Protein AF-A0A820ESW9-F1 (afdb_monomer_lite)

Foldseek 3Di:
DPVVVVVVVVVVVVVVVVVVVVVVLVVCCVVPNPLVVVLVVLVVVLVVVLVCLVVVDDPDDPVSVVVNVVSVVVSVVVNVVSVVVVVVVVVVVD

Structure (mmCIF, N/CA/C/O backbone):
data_AF-A0A820ESW9-F1
#
_entry.id   AF-A0A820ESW9-F1
#
loop_
_atom_site.group_PDB
_atom_site.id
_atom_site.type_symbol
_atom_site.label_atom_id
_atom_site.label_alt_id
_atom_site.label_comp_id
_atom_site.label_asym_id
_atom_site.label_entity_id
_atom_site.label_seq_id
_atom_site.pdbx_PDB_ins_code
_atom_site.Cartn_x
_atom_site.Cartn_y
_atom_site.Cartn_z
_atom_site.occupancy
_atom_site.B_iso_or_equiv
_atom_site.auth_seq_id
_atom_site.auth_comp_id
_atom_site.auth_asym_id
_atom_site.auth_atom_id
_atom_site.pdbx_PDB_model_num
ATOM 1 N N . MET A 1 1 ? 37.437 -0.804 10.411 1.00 47.03 1 MET A N 1
ATOM 2 C CA . MET A 1 1 ? 36.319 -0.838 11.383 1.00 47.03 1 MET A CA 1
ATOM 3 C C . MET A 1 1 ? 35.262 0.255 11.108 1.00 47.03 1 MET A C 1
ATOM 5 O O . MET A 1 1 ? 34.799 0.882 12.043 1.00 47.03 1 MET A O 1
ATOM 9 N N . GLN A 1 2 ? 34.837 0.494 9.852 1.00 53.16 2 GLN A N 1
ATOM 10 C CA . GLN A 1 2 ? 33.831 1.535 9.519 1.00 53.16 2 GLN A CA 1
ATOM 11 C C . GLN A 1 2 ? 32.515 0.995 8.919 1.00 53.16 2 GLN A C 1
ATOM 13 O O . GLN A 1 2 ? 31.582 1.755 8.701 1.00 53.16 2 GLN A O 1
ATOM 18 N N . ARG A 1 3 ? 32.390 -0.323 8.697 1.00 53.97 3 ARG A N 1
ATOM 19 C CA . ARG A 1 3 ? 31.202 -0.929 8.061 1.00 53.97 3 ARG A CA 1
ATOM 20 C C . ARG A 1 3 ? 30.062 -1.272 9.037 1.00 53.97 3 ARG A C 1
ATOM 22 O O . ARG A 1 3 ? 28.925 -1.422 8.609 1.00 53.97 3 ARG A O 1
ATOM 29 N N . HIS A 1 4 ? 30.341 -1.353 10.342 1.00 58.12 4 HIS A N 1
ATOM 30 C CA . HIS A 1 4 ? 29.328 -1.693 11.355 1.00 58.12 4 HIS A CA 1
ATOM 31 C C . HIS A 1 4 ? 28.386 -0.530 11.696 1.00 58.12 4 HIS A C 1
ATOM 33 O O . HIS A 1 4 ? 27.211 -0.756 11.972 1.00 58.12 4 HIS A O 1
ATOM 39 N N . GLN A 1 5 ? 28.875 0.712 11.646 1.00 62.81 5 GLN A N 1
ATOM 40 C CA . GLN A 1 5 ? 28.114 1.880 12.095 1.00 62.81 5 GLN A CA 1
ATOM 41 C C . GLN A 1 5 ? 27.023 2.276 11.089 1.00 62.81 5 GLN A C 1
ATOM 43 O O . GLN A 1 5 ? 25.908 2.589 11.492 1.00 62.81 5 GLN A O 1
ATOM 48 N N . SER A 1 6 ? 27.289 2.155 9.784 1.00 69.31 6 SER A N 1
ATOM 49 C CA . SER A 1 6 ? 26.278 2.387 8.744 1.00 69.31 6 SER A CA 1
ATOM 50 C C . SER A 1 6 ? 25.128 1.381 8.824 1.00 69.31 6 SER A C 1
ATOM 52 O O . SER A 1 6 ? 23.973 1.773 8.703 1.00 69.31 6 SER A O 1
ATOM 54 N N . PHE A 1 7 ? 25.414 0.100 9.095 1.00 78.12 7 PHE A N 1
ATOM 55 C CA . PHE A 1 7 ? 24.369 -0.916 9.267 1.00 78.12 7 PHE A CA 1
ATOM 56 C C . PHE A 1 7 ? 23.469 -0.609 10.466 1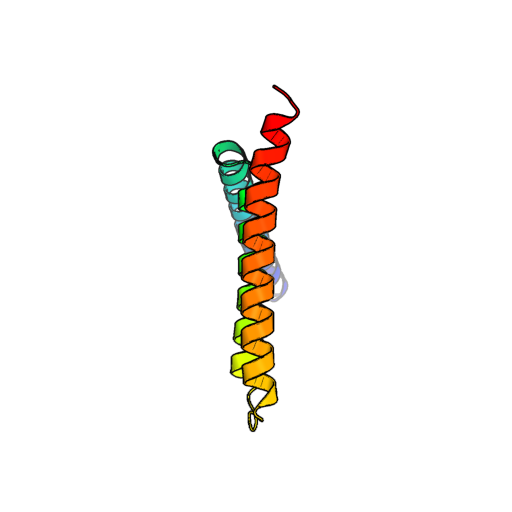.00 78.12 7 PHE A C 1
ATOM 58 O O . PHE A 1 7 ? 22.252 -0.679 10.342 1.00 78.12 7 PHE A O 1
ATOM 65 N N . LEU A 1 8 ? 24.057 -0.212 11.600 1.00 79.38 8 LEU A N 1
ATOM 66 C CA . LEU A 1 8 ? 23.292 0.184 12.782 1.00 79.38 8 LEU A CA 1
ATOM 67 C C . LEU A 1 8 ? 22.411 1.401 12.491 1.00 79.38 8 LEU A C 1
ATOM 69 O O . LEU A 1 8 ? 21.237 1.383 12.834 1.00 79.38 8 LEU A O 1
ATOM 73 N N . ILE A 1 9 ? 22.932 2.418 11.800 1.00 84.00 9 ILE A N 1
ATOM 74 C CA . ILE A 1 9 ? 22.144 3.599 11.422 1.00 84.00 9 ILE A CA 1
ATOM 75 C C . ILE A 1 9 ? 20.972 3.206 10.511 1.00 84.00 9 ILE A C 1
ATOM 77 O O . ILE A 1 9 ? 19.846 3.622 10.770 1.00 84.00 9 ILE A O 1
ATOM 81 N N . HIS A 1 10 ? 21.192 2.364 9.495 1.00 86.44 10 HIS A N 1
ATOM 82 C CA . HIS A 1 10 ? 20.107 1.867 8.640 1.00 86.44 10 HIS A CA 1
ATOM 83 C C . HIS A 1 10 ? 19.090 1.016 9.419 1.00 86.44 10 HIS A C 1
ATOM 85 O O . HIS A 1 10 ? 17.888 1.177 9.218 1.00 86.44 10 HIS A O 1
ATOM 91 N N . ALA A 1 11 ? 19.551 0.163 10.337 1.00 87.56 11 ALA A N 1
ATOM 92 C CA . ALA A 1 11 ? 18.705 -0.681 11.179 1.00 87.56 11 ALA A CA 1
ATOM 93 C C . ALA A 1 11 ? 17.845 0.145 12.155 1.00 87.56 11 ALA A C 1
ATOM 95 O O . ALA A 1 11 ? 16.643 -0.085 12.284 1.00 87.56 11 ALA A O 1
ATOM 96 N N . PHE A 1 12 ? 18.430 1.150 12.808 1.00 90.00 12 PHE A N 1
ATOM 97 C CA . PHE A 1 12 ? 17.693 2.055 13.689 1.00 90.00 12 PHE A CA 1
ATOM 98 C C . PHE A 1 12 ? 16.723 2.936 12.902 1.00 90.00 12 PHE A C 1
ATOM 100 O O . PHE A 1 12 ? 15.566 3.058 13.299 1.00 90.00 12 PHE A O 1
ATOM 107 N N . ALA A 1 13 ? 17.143 3.482 11.758 1.00 88.00 13 ALA A N 1
ATOM 108 C CA . ALA A 1 13 ? 16.278 4.292 10.906 1.00 88.00 13 ALA A CA 1
ATOM 109 C C . ALA A 1 13 ? 15.073 3.493 10.386 1.00 88.00 13 ALA A C 1
ATOM 111 O O . ALA A 1 13 ? 13.944 3.978 10.461 1.00 88.00 13 ALA A O 1
ATOM 112 N N . THR A 1 14 ? 15.275 2.250 9.927 1.00 88.62 14 THR A N 1
ATOM 113 C CA . THR A 1 14 ? 14.158 1.404 9.478 1.00 88.62 14 THR A CA 1
ATOM 114 C C . THR A 1 14 ? 13.255 0.978 10.633 1.00 88.62 14 THR A C 1
ATOM 116 O O . THR A 1 14 ? 12.049 0.865 10.437 1.00 88.62 14 THR A O 1
ATOM 119 N N . SER A 1 15 ? 13.802 0.772 11.835 1.00 90.38 15 SER A N 1
ATOM 120 C CA . SER A 1 15 ? 13.017 0.395 13.013 1.00 90.38 15 SER A CA 1
ATOM 121 C C . SER A 1 15 ? 12.149 1.555 13.514 1.00 90.38 15 SER A C 1
ATOM 123 O O . SER A 1 15 ? 10.949 1.383 13.717 1.00 90.38 15 SER A O 1
ATOM 125 N N . ILE A 1 16 ? 12.711 2.767 13.608 1.00 92.38 16 ILE A N 1
ATOM 126 C CA . ILE A 1 16 ? 11.968 3.988 13.962 1.00 92.38 16 ILE A CA 1
ATOM 127 C C . ILE A 1 16 ? 10.883 4.266 12.917 1.00 92.38 16 ILE A C 1
ATOM 129 O O . ILE A 1 16 ? 9.727 4.482 13.273 1.00 92.38 16 ILE A O 1
ATOM 133 N N . CYS A 1 17 ? 11.228 4.199 11.629 1.00 91.31 17 CYS A N 1
ATOM 134 C CA . CYS A 1 17 ? 10.271 4.372 10.537 1.00 91.31 17 CYS A CA 1
ATOM 135 C C . CYS A 1 17 ? 9.133 3.339 10.603 1.00 91.31 17 CYS A C 1
ATOM 137 O O . CYS A 1 17 ? 7.962 3.702 10.488 1.00 91.31 17 CYS A O 1
ATOM 139 N N . SER A 1 18 ? 9.460 2.069 10.868 1.00 88.62 18 SER A N 1
ATOM 1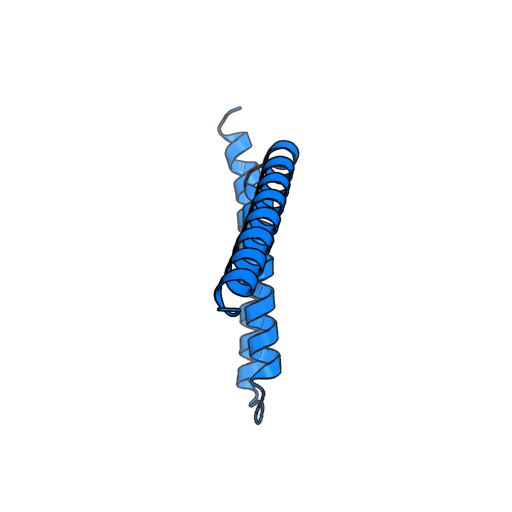40 C CA . SER A 1 18 ? 8.469 1.004 11.049 1.00 88.62 18 SER A CA 1
ATOM 141 C C . SER A 1 18 ? 7.574 1.243 12.267 1.00 88.62 18 SER A C 1
ATOM 143 O O . SER A 1 18 ? 6.367 1.046 12.166 1.00 88.62 18 SER A O 1
ATOM 145 N N . SER A 1 19 ? 8.129 1.679 13.401 1.00 89.44 19 SER A N 1
ATOM 146 C CA . SER A 1 19 ? 7.366 1.967 14.623 1.00 89.44 19 SER A CA 1
ATOM 147 C C . SER A 1 19 ? 6.379 3.122 14.414 1.00 89.44 19 SER A C 1
ATOM 149 O O . SER A 1 19 ? 5.200 2.998 14.730 1.00 89.44 19 SER A O 1
ATOM 151 N N . ILE A 1 20 ? 6.813 4.206 13.762 1.00 90.19 20 ILE A N 1
ATOM 152 C CA 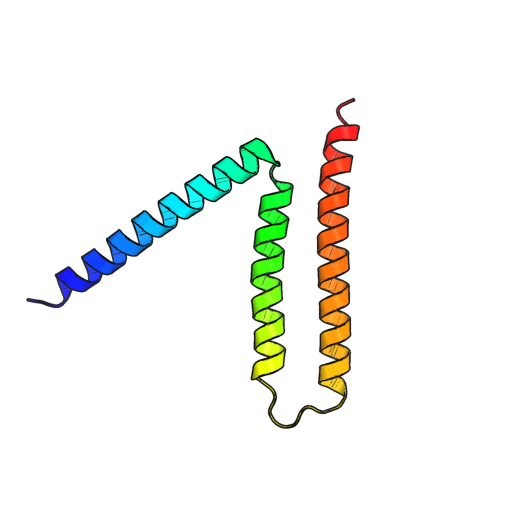. ILE A 1 20 ? 5.936 5.332 13.400 1.00 90.19 20 ILE A CA 1
ATOM 153 C C . ILE A 1 20 ? 4.826 4.877 12.442 1.00 90.19 20 ILE A C 1
ATOM 155 O O . ILE A 1 20 ? 3.663 5.224 12.634 1.00 90.19 20 ILE A O 1
ATOM 159 N N . GLY A 1 21 ? 5.164 4.066 11.434 1.00 82.44 21 GLY A N 1
ATOM 160 C CA . GLY A 1 21 ? 4.179 3.500 10.512 1.00 82.44 21 GLY A CA 1
ATOM 161 C C . GLY A 1 21 ? 3.144 2.623 11.221 1.00 82.44 21 GLY A C 1
ATOM 162 O O . GLY A 1 21 ? 1.956 2.709 10.921 1.00 82.44 21 GLY A O 1
ATOM 163 N N . GLN A 1 22 ? 3.575 1.824 12.200 1.00 82.69 22 GLN A N 1
ATOM 164 C CA . GLN A 1 22 ? 2.686 1.007 13.028 1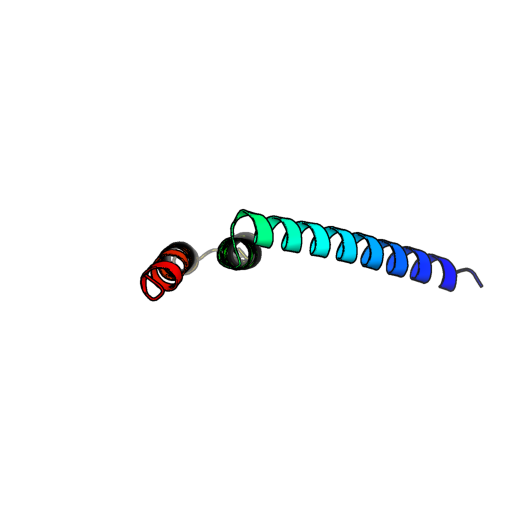.00 82.69 22 GLN A CA 1
ATOM 165 C C . GLN A 1 22 ? 1.768 1.859 13.911 1.00 82.69 22 GLN A C 1
ATOM 167 O O . GLN A 1 22 ? 0.575 1.571 13.970 1.00 82.69 22 GLN A O 1
ATOM 172 N N . LEU A 1 23 ? 2.280 2.929 14.530 1.00 84.00 23 LEU A N 1
ATOM 173 C CA . LEU A 1 23 ? 1.459 3.875 15.295 1.00 84.00 23 LEU A CA 1
ATOM 174 C C . LEU A 1 23 ? 0.400 4.542 14.410 1.00 84.00 23 LEU A C 1
ATOM 176 O O . LEU A 1 23 ? -0.763 4.609 14.790 1.00 84.00 23 LEU A O 1
ATOM 180 N N . PHE A 1 24 ? 0.766 4.954 13.195 1.00 77.50 24 PHE A N 1
ATOM 181 C CA . PHE A 1 24 ? -0.168 5.555 12.242 1.00 77.50 24 PHE A CA 1
ATOM 182 C C . PHE A 1 24 ? -1.264 4.576 11.790 1.00 77.50 24 PHE A C 1
ATOM 184 O O . PHE A 1 24 ? -2.435 4.945 11.673 1.00 77.50 24 PHE A O 1
ATOM 191 N N . ILE A 1 25 ? -0.898 3.309 11.572 1.00 78.69 25 ILE A N 1
ATOM 192 C CA . ILE A 1 25 ? -1.851 2.233 11.284 1.00 78.69 25 ILE A CA 1
ATOM 193 C C . ILE A 1 25 ? -2.812 2.049 12.461 1.00 78.69 25 ILE A C 1
ATOM 195 O O . ILE A 1 25 ? -4.018 1.971 12.240 1.00 78.69 25 ILE A O 1
ATOM 199 N N . PHE A 1 26 ? -2.297 2.009 13.690 1.00 74.50 26 PHE A N 1
ATOM 200 C CA . PHE A 1 26 ? -3.111 1.826 14.888 1.00 74.50 26 PHE A CA 1
ATOM 201 C C . PHE A 1 26 ? -4.091 2.988 15.091 1.00 74.50 26 PHE A C 1
ATOM 203 O O . PHE A 1 26 ? -5.287 2.742 15.205 1.00 74.50 26 PHE A O 1
ATOM 210 N N . SER A 1 27 ? -3.627 4.238 14.985 1.00 74.19 27 SER A N 1
ATOM 211 C CA . SER A 1 27 ? -4.502 5.418 15.051 1.00 74.19 27 SER A CA 1
ATOM 212 C C . SER A 1 27 ? -5.570 5.423 13.953 1.00 74.19 27 SER A C 1
ATOM 214 O O . SER A 1 27 ? -6.712 5.798 14.196 1.00 74.19 27 SER A O 1
ATOM 216 N N . THR A 1 28 ? -5.245 4.952 12.745 1.00 71.56 28 THR A N 1
ATOM 217 C CA . THR A 1 28 ? -6.233 4.828 11.657 1.00 71.56 28 THR A CA 1
ATOM 218 C C . THR A 1 28 ? -7.276 3.740 11.949 1.00 71.56 28 THR A C 1
ATOM 220 O O . THR A 1 28 ? -8.442 3.889 11.585 1.00 71.56 28 THR A O 1
ATOM 223 N N . ILE A 1 29 ? -6.875 2.639 12.596 1.00 71.88 29 ILE A N 1
ATOM 224 C CA . ILE A 1 29 ? -7.779 1.555 13.007 1.00 71.88 29 ILE A CA 1
ATOM 225 C C . ILE A 1 29 ? -8.694 2.006 14.148 1.00 71.88 29 ILE A C 1
ATOM 227 O O . ILE A 1 29 ? -9.859 1.622 14.148 1.00 71.88 29 ILE A O 1
ATOM 231 N N . GLU A 1 30 ? -8.208 2.801 15.100 1.00 69.06 30 GLU A N 1
ATOM 232 C CA . GLU A 1 30 ? -9.042 3.314 16.195 1.00 69.06 30 GLU A CA 1
ATOM 233 C C . GLU A 1 30 ? -10.150 4.247 15.685 1.00 69.06 30 GLU A C 1
ATOM 235 O O . GLU A 1 30 ? -11.288 4.138 16.132 1.00 69.06 30 GLU A O 1
ATOM 240 N N . GLU A 1 31 ? -9.851 5.102 14.702 1.00 69.31 31 GLU A N 1
ATOM 241 C CA . GLU A 1 31 ? -10.817 6.071 14.165 1.00 69.31 31 GLU A CA 1
ATOM 242 C C . GLU A 1 31 ? -11.785 5.452 13.130 1.00 69.31 31 GLU A C 1
ATOM 244 O O . GLU A 1 31 ? -12.982 5.739 13.135 1.00 69.31 31 GLU A O 1
ATOM 249 N N . PHE A 1 32 ? -11.292 4.583 12.233 1.00 66.06 32 PHE A N 1
ATOM 250 C CA . PHE A 1 32 ? -12.064 4.057 11.090 1.00 66.06 32 PHE A CA 1
ATOM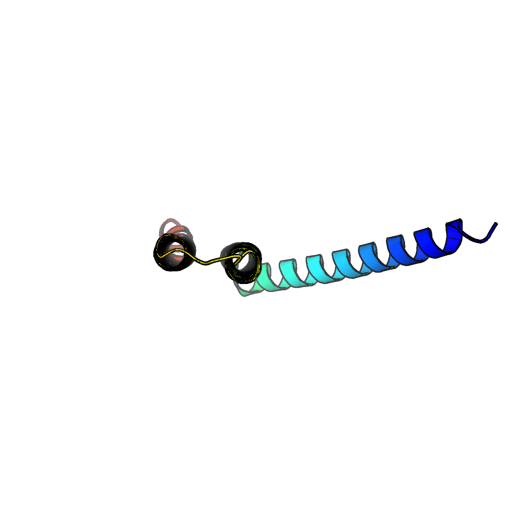 251 C C . PHE A 1 32 ? -12.298 2.538 11.108 1.00 66.06 32 PHE A C 1
ATOM 253 O O . PHE A 1 32 ? -12.979 1.991 10.233 1.00 66.06 32 PHE A O 1
ATOM 260 N N . GLY A 1 33 ? -11.734 1.832 12.083 1.00 72.88 33 GLY A N 1
ATOM 261 C CA . GLY A 1 33 ? -11.823 0.384 12.208 1.00 72.88 33 GLY A CA 1
ATOM 262 C C . GLY A 1 33 ? -10.834 -0.405 11.328 1.00 72.88 33 GLY A C 1
ATOM 263 O O . GLY A 1 33 ? -10.150 0.127 10.447 1.00 72.88 33 GLY A O 1
ATOM 264 N N . PRO A 1 34 ? -10.780 -1.739 11.510 1.00 71.75 34 PRO A N 1
ATOM 265 C CA . PRO A 1 34 ? -9.824 -2.637 10.843 1.00 71.75 34 PRO A CA 1
ATOM 266 C C . PRO A 1 34 ? -10.017 -2.765 9.319 1.00 71.75 34 PRO A C 1
ATOM 268 O O . PRO A 1 34 ? -9.147 -3.286 8.608 1.00 71.75 34 PRO A O 1
ATOM 271 N N . VAL A 1 35 ? -11.148 -2.295 8.784 1.00 70.69 35 VAL A N 1
ATOM 272 C CA . VAL A 1 35 ? -11.445 -2.386 7.350 1.00 70.69 35 VAL A CA 1
ATOM 273 C C . VAL A 1 35 ? -10.639 -1.387 6.532 1.00 70.69 35 VAL A C 1
ATOM 275 O O . VAL A 1 35 ? -10.131 -1.759 5.474 1.00 70.69 35 VAL A O 1
ATOM 278 N N . VAL A 1 36 ? -10.436 -0.162 7.022 1.00 73.62 36 VAL A N 1
ATOM 279 C CA . VAL A 1 36 ? -9.639 0.839 6.298 1.00 73.62 36 VAL A CA 1
ATOM 280 C C . VAL A 1 36 ? -8.179 0.402 6.182 1.00 73.62 36 VAL A C 1
ATOM 282 O O . VAL A 1 36 ? -7.601 0.496 5.101 1.00 73.62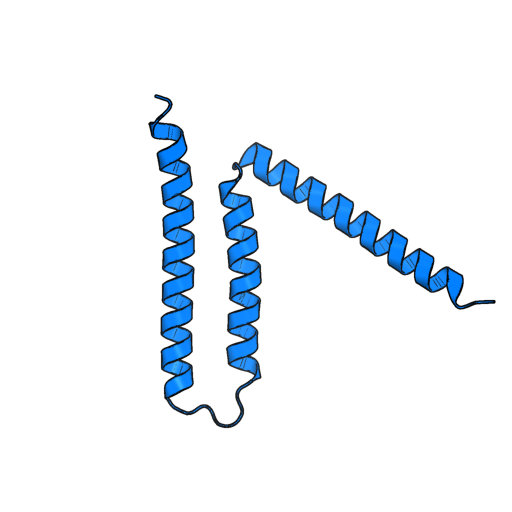 36 VAL A O 1
ATOM 285 N N . PHE A 1 37 ? -7.614 -0.209 7.228 1.00 77.75 37 PHE A N 1
ATOM 286 C CA . PHE A 1 37 ? -6.282 -0.820 7.163 1.00 77.75 37 PHE A CA 1
ATOM 287 C C . PHE A 1 37 ? -6.179 -1.890 6.062 1.00 77.75 37 PHE A C 1
ATOM 289 O O . PHE A 1 37 ? -5.257 -1.872 5.242 1.00 77.75 37 PHE A O 1
ATOM 296 N N . THR A 1 38 ? -7.160 -2.796 6.005 1.00 76.88 38 THR A N 1
ATOM 297 C CA . THR A 1 38 ? -7.209 -3.858 4.988 1.00 76.88 38 THR A CA 1
ATOM 298 C C . THR A 1 38 ? -7.320 -3.277 3.575 1.00 76.88 38 THR A C 1
ATOM 300 O O . THR A 1 38 ? -6.665 -3.764 2.650 1.00 76.88 38 THR A O 1
ATOM 303 N N . ILE A 1 39 ? -8.104 -2.211 3.398 1.00 79.25 39 ILE A N 1
ATOM 304 C CA . ILE A 1 39 ? -8.237 -1.502 2.121 1.00 79.25 39 ILE A CA 1
ATOM 305 C C . ILE A 1 39 ? -6.902 -0.859 1.720 1.00 79.25 39 ILE A C 1
ATOM 307 O O . ILE A 1 39 ? -6.450 -1.084 0.600 1.00 79.25 39 ILE A O 1
ATOM 311 N N . ILE A 1 40 ? -6.218 -0.147 2.623 1.00 81.06 40 ILE A N 1
ATOM 312 C CA . ILE A 1 40 ? -4.913 0.485 2.349 1.00 81.06 40 ILE A CA 1
ATOM 313 C C . ILE A 1 40 ? -3.869 -0.564 1.936 1.00 81.06 40 ILE A C 1
ATOM 315 O O . ILE A 1 40 ? -3.173 -0.397 0.932 1.00 81.06 40 ILE A O 1
ATOM 319 N N . MET A 1 41 ? -3.789 -1.681 2.664 1.00 84.12 41 MET A N 1
ATOM 320 C CA . MET A 1 41 ? -2.902 -2.805 2.338 1.00 84.12 41 MET A CA 1
ATOM 321 C C . MET A 1 41 ? -3.209 -3.404 0.963 1.00 84.12 41 MET A C 1
ATOM 323 O O . MET A 1 41 ? -2.286 -3.750 0.219 1.00 84.12 41 MET A O 1
ATOM 327 N N . THR A 1 42 ? -4.491 -3.519 0.618 1.00 82.88 42 THR A N 1
ATOM 328 C CA . THR A 1 42 ? -4.936 -4.053 -0.674 1.00 82.88 42 THR A CA 1
ATOM 329 C C . THR A 1 42 ? -4.590 -3.089 -1.808 1.00 82.88 42 THR A C 1
ATOM 331 O O . THR A 1 42 ? -3.996 -3.516 -2.792 1.00 82.88 42 THR A O 1
ATOM 334 N N . ILE A 1 43 ? -4.869 -1.789 -1.653 1.00 84.31 43 ILE A N 1
ATOM 335 C CA . ILE A 1 43 ? -4.555 -0.755 -2.653 1.00 84.31 43 ILE A CA 1
ATOM 336 C C . ILE A 1 43 ? -3.048 -0.683 -2.905 1.00 84.31 43 ILE A C 1
ATOM 338 O O . ILE A 1 43 ? -2.622 -0.646 -4.055 1.00 84.31 43 ILE A O 1
ATOM 342 N N . ARG A 1 44 ? -2.229 -0.715 -1.848 1.00 82.00 44 ARG A N 1
ATOM 343 C CA . ARG A 1 44 ? -0.765 -0.682 -1.966 1.00 82.00 44 ARG A CA 1
ATOM 344 C C . ARG A 1 44 ? -0.236 -1.839 -2.816 1.00 82.00 44 ARG A C 1
ATOM 346 O O . ARG A 1 44 ? 0.567 -1.624 -3.717 1.00 82.00 44 ARG A O 1
ATOM 353 N N . GLN A 1 45 ? -0.694 -3.060 -2.540 1.00 79.19 45 GLN A N 1
ATOM 354 C CA . GLN A 1 45 ? -0.278 -4.252 -3.286 1.00 79.19 45 GLN A CA 1
ATOM 355 C C . GLN A 1 45 ? -0.825 -4.238 -4.721 1.00 79.19 45 GLN A C 1
ATOM 357 O O . GLN A 1 45 ? -0.094 -4.531 -5.664 1.00 79.19 45 GLN A O 1
ATOM 362 N N . ALA A 1 46 ? -2.077 -3.814 -4.897 1.00 82.12 46 ALA A N 1
ATOM 363 C CA . ALA A 1 46 ? -2.709 -3.639 -6.197 1.00 82.12 46 ALA A CA 1
ATOM 364 C C . ALA A 1 46 ? -1.960 -2.633 -7.084 1.00 82.12 46 ALA A C 1
ATOM 366 O O . ALA A 1 46 ? -1.723 -2.905 -8.258 1.00 82.12 46 ALA A O 1
ATOM 367 N N . PHE A 1 47 ? -1.528 -1.501 -6.525 1.00 84.12 47 PHE A N 1
ATOM 368 C CA . PHE A 1 47 ? -0.769 -0.489 -7.254 1.00 84.12 47 PHE A CA 1
ATOM 369 C C . PHE A 1 47 ? 0.584 -1.022 -7.732 1.00 84.12 47 PHE A C 1
ATOM 371 O O . PHE A 1 47 ? 0.950 -0.799 -8.882 1.00 84.12 47 PHE A O 1
ATOM 378 N N . SER A 1 48 ? 1.300 -1.787 -6.900 1.00 84.94 48 SER A N 1
ATOM 379 C CA . SER A 1 48 ? 2.540 -2.454 -7.322 1.00 84.94 48 SER A CA 1
ATOM 380 C C . SER A 1 48 ? 2.313 -3.442 -8.469 1.00 84.94 48 SER A C 1
ATOM 382 O O . SER A 1 48 ? 3.121 -3.487 -9.395 1.00 84.94 48 SER A O 1
ATOM 384 N N . ILE A 1 49 ? 1.209 -4.197 -8.445 1.00 82.31 49 ILE A N 1
ATOM 385 C CA . ILE A 1 49 ? 0.843 -5.124 -9.528 1.00 82.31 49 ILE A CA 1
ATOM 386 C C . ILE A 1 49 ? 0.525 -4.353 -10.818 1.00 82.31 49 ILE A C 1
ATOM 388 O O . ILE A 1 49 ? 1.015 -4.719 -11.886 1.00 82.31 49 ILE A O 1
ATOM 392 N N . LEU A 1 50 ? -0.244 -3.262 -10.723 1.00 77.88 50 LEU A N 1
ATOM 393 C CA . LEU A 1 50 ? -0.564 -2.396 -11.862 1.00 77.88 50 LEU A CA 1
ATOM 394 C C . LEU A 1 50 ? 0.700 -1.780 -12.474 1.00 77.88 50 LEU A C 1
ATOM 396 O O . LEU A 1 50 ? 0.894 -1.865 -13.684 1.00 77.88 50 LEU A O 1
ATOM 400 N N . LEU A 1 51 ? 1.592 -1.219 -11.650 1.00 78.62 51 LEU A N 1
ATOM 401 C CA . LEU A 1 51 ? 2.865 -0.658 -12.114 1.00 78.62 51 LEU A CA 1
ATOM 402 C C . LEU A 1 51 ? 3.749 -1.718 -12.770 1.00 78.62 51 LEU A C 1
ATOM 404 O O . LEU A 1 51 ? 4.341 -1.452 -13.812 1.00 78.62 51 LEU A O 1
ATOM 408 N N . SER A 1 52 ? 3.820 -2.916 -12.185 1.00 80.19 52 SER A N 1
ATOM 409 C CA . SER A 1 52 ? 4.574 -4.032 -12.754 1.00 80.19 52 SER A CA 1
ATOM 410 C C . SER A 1 52 ? 4.034 -4.427 -14.129 1.00 80.19 52 SER A C 1
ATOM 412 O O . SER A 1 52 ? 4.829 -4.617 -15.047 1.00 80.19 52 SER A O 1
ATOM 414 N N . CYS A 1 53 ? 2.709 -4.466 -14.305 1.00 71.56 53 CYS A N 1
ATOM 415 C CA . CYS A 1 53 ? 2.094 -4.727 -15.609 1.00 71.56 53 CYS A CA 1
ATOM 416 C C . CYS A 1 53 ? 2.422 -3.643 -16.646 1.00 71.56 53 CYS A C 1
ATOM 418 O O . CYS A 1 53 ? 2.641 -3.970 -17.809 1.00 71.56 53 CYS A O 1
ATOM 420 N N . ILE A 1 54 ? 2.471 -2.368 -16.242 1.00 71.19 54 ILE A N 1
ATOM 421 C CA . ILE A 1 54 ? 2.805 -1.249 -17.138 1.00 71.19 54 ILE A CA 1
ATOM 422 C C . ILE A 1 54 ? 4.292 -1.288 -17.538 1.00 71.19 54 ILE A C 1
ATOM 424 O O . ILE A 1 54 ? 4.616 -1.092 -18.707 1.00 71.19 54 ILE A O 1
ATOM 428 N N . PHE A 1 55 ? 5.197 -1.563 -16.591 1.00 70.69 55 PHE A N 1
ATOM 429 C CA . PHE A 1 55 ? 6.649 -1.527 -16.816 1.00 70.69 55 PHE A CA 1
ATOM 430 C C . PHE A 1 55 ? 7.210 -2.749 -17.556 1.00 70.69 55 PHE A C 1
ATOM 432 O O . PHE A 1 55 ? 8.161 -2.596 -18.316 1.00 70.69 55 PHE A O 1
ATOM 439 N N . TYR A 1 56 ? 6.646 -3.951 -17.381 1.00 68.94 56 TYR A N 1
ATOM 440 C CA . TYR A 1 56 ? 7.136 -5.174 -18.051 1.00 68.94 56 TYR A CA 1
ATOM 441 C C . TYR A 1 56 ? 6.752 -5.255 -19.545 1.00 68.94 56 TYR A C 1
ATOM 443 O O . TYR A 1 56 ? 6.912 -6.282 -20.204 1.00 68.94 56 TYR A O 1
ATOM 451 N N . GLY A 1 57 ? 6.243 -4.148 -20.081 1.00 61.53 57 GLY A N 1
ATOM 452 C CA . GLY A 1 57 ? 5.791 -3.950 -21.442 1.00 61.53 57 GLY A CA 1
ATOM 453 C C . GLY A 1 57 ? 6.874 -4.003 -22.518 1.00 61.53 57 GLY A C 1
ATOM 454 O O . GLY A 1 57 ? 7.143 -2.994 -23.162 1.00 61.53 57 GLY A O 1
ATOM 455 N N . HIS A 1 58 ? 7.432 -5.182 -22.793 1.00 52.38 58 HIS A N 1
ATOM 456 C CA . HIS A 1 58 ? 8.129 -5.439 -24.054 1.00 52.38 58 HIS A CA 1
ATOM 457 C C . HIS A 1 58 ? 7.131 -6.051 -25.058 1.00 52.38 58 HIS A C 1
ATOM 459 O O . HIS A 1 58 ? 6.640 -7.153 -24.841 1.00 52.38 58 HIS A O 1
ATOM 465 N N . TYR A 1 59 ? 6.796 -5.311 -26.128 1.00 51.22 59 TYR A N 1
ATOM 466 C CA . TYR A 1 59 ? 5.785 -5.645 -27.157 1.00 51.22 59 TYR A CA 1
ATOM 467 C C . TYR A 1 59 ? 4.426 -6.091 -26.578 1.00 51.22 59 TYR A C 1
ATOM 469 O O . TYR A 1 59 ? 4.071 -7.268 -26.629 1.00 51.22 59 TYR A O 1
ATOM 477 N N . LEU A 1 60 ? 3.644 -5.158 -26.016 1.00 53.00 60 LEU A N 1
ATOM 478 C CA . LEU A 1 60 ? 2.310 -5.475 -25.491 1.00 53.00 60 LEU A CA 1
ATOM 479 C C . LEU A 1 60 ? 1.387 -5.984 -26.607 1.00 53.00 60 LEU A C 1
ATOM 481 O O . LEU A 1 60 ? 0.801 -5.215 -27.366 1.00 53.00 60 LEU A O 1
ATOM 485 N N . SER A 1 61 ? 1.233 -7.301 -26.655 1.00 65.88 61 SER A N 1
ATOM 486 C CA . SER A 1 61 ? 0.146 -7.974 -27.351 1.00 65.88 61 SER A CA 1
ATOM 487 C C . SER A 1 61 ? -1.192 -7.641 -26.674 1.00 65.88 61 SER A C 1
ATOM 489 O O . SER A 1 61 ? -1.244 -7.374 -25.471 1.00 65.88 61 SER A O 1
ATOM 491 N N . TRP A 1 62 ? -2.286 -7.675 -27.438 1.00 67.44 62 TRP A N 1
ATOM 492 C CA . TRP A 1 62 ? -3.666 -7.355 -27.023 1.00 67.44 62 TRP A CA 1
ATOM 493 C C . TRP A 1 62 ? -4.089 -7.976 -25.673 1.00 67.44 62 TRP A C 1
ATOM 495 O O . TRP A 1 62 ? -4.868 -7.397 -24.916 1.00 67.44 62 TRP A O 1
ATOM 505 N N . TYR A 1 63 ? -3.509 -9.128 -25.329 1.00 71.06 63 TYR A N 1
ATOM 506 C CA . TYR A 1 63 ? -3.716 -9.842 -24.070 1.00 71.06 63 TYR A CA 1
ATOM 507 C C . TYR A 1 63 ? -3.397 -9.021 -22.806 1.00 71.06 63 TYR A C 1
ATOM 509 O O . TYR A 1 63 ? -4.077 -9.189 -21.793 1.00 71.06 63 TYR A O 1
ATOM 517 N N . SER A 1 64 ? -2.434 -8.094 -22.846 1.00 69.69 64 SER A N 1
ATOM 518 C CA . SER A 1 64 ? -2.058 -7.291 -21.670 1.00 69.69 64 SER A CA 1
ATOM 519 C C . SER A 1 64 ? -3.113 -6.245 -21.302 1.00 69.69 64 SER A C 1
ATOM 521 O O . SER A 1 64 ? -3.365 -6.003 -20.124 1.00 69.69 64 SER A O 1
ATOM 523 N N . ILE A 1 65 ? -3.783 -5.663 -22.300 1.00 75.31 65 ILE A N 1
ATOM 524 C CA . ILE A 1 65 ? -4.887 -4.713 -22.093 1.00 75.31 65 ILE A CA 1
ATOM 525 C C . ILE A 1 65 ? -6.093 -5.408 -21.461 1.00 75.31 65 ILE A C 1
ATOM 527 O O . ILE A 1 65 ? -6.709 -4.869 -20.539 1.00 75.31 65 ILE A O 1
ATOM 531 N N . VAL A 1 66 ? -6.403 -6.625 -21.912 1.00 79.88 66 VAL A N 1
ATOM 532 C CA . VAL A 1 66 ? -7.469 -7.441 -21.320 1.00 79.88 66 VAL A CA 1
ATOM 533 C C . VAL A 1 66 ? -7.113 -7.817 -19.878 1.00 79.88 66 VAL A C 1
ATOM 535 O O . VAL A 1 66 ? -7.940 -7.652 -18.984 1.00 79.88 66 VAL A O 1
ATOM 538 N N . GLY A 1 67 ? -5.865 -8.224 -19.626 1.00 78.56 67 GLY A N 1
ATOM 539 C CA . GLY A 1 67 ? -5.367 -8.515 -18.279 1.00 78.56 67 GLY A CA 1
ATOM 540 C C . GLY A 1 67 ? -5.475 -7.322 -17.326 1.00 78.56 67 GLY A C 1
ATOM 541 O O . GLY A 1 67 ? -5.971 -7.473 -16.211 1.00 78.56 67 GLY A O 1
ATOM 542 N N . ILE A 1 68 ? -5.108 -6.119 -17.777 1.00 75.88 68 ILE A N 1
ATOM 543 C CA . ILE A 1 68 ? -5.224 -4.884 -16.986 1.00 75.88 68 ILE A CA 1
ATOM 544 C C . ILE A 1 68 ? -6.676 -4.565 -16.625 1.00 75.88 68 ILE A C 1
ATOM 546 O O . ILE A 1 68 ? -6.949 -4.223 -15.476 1.00 75.88 68 ILE A O 1
ATOM 550 N N . ASN A 1 69 ? -7.616 -4.731 -17.559 1.00 81.31 69 ASN A N 1
ATOM 551 C CA . ASN A 1 69 ? -9.035 -4.494 -17.285 1.00 81.31 69 ASN A CA 1
ATOM 552 C C . ASN A 1 69 ? -9.599 -5.500 -16.268 1.00 81.31 69 ASN A C 1
ATOM 554 O O . ASN A 1 69 ? -10.336 -5.112 -15.362 1.00 81.31 69 ASN A O 1
ATOM 558 N N . ILE A 1 70 ? -9.215 -6.776 -16.370 1.00 83.69 70 ILE A N 1
ATOM 559 C CA . ILE A 1 70 ? -9.626 -7.824 -15.422 1.00 83.69 70 ILE A CA 1
ATOM 560 C C . ILE A 1 70 ? -9.064 -7.545 -14.025 1.00 83.69 70 ILE A C 1
ATOM 562 O O . ILE A 1 70 ? -9.797 -7.620 -13.040 1.00 83.69 70 ILE A O 1
ATOM 566 N N . VAL A 1 71 ? -7.779 -7.191 -13.929 1.00 81.69 71 VAL A N 1
ATOM 567 C CA . VAL A 1 71 ? -7.127 -6.865 -12.653 1.00 81.69 71 VAL A CA 1
ATOM 568 C C . VAL A 1 71 ? -7.770 -5.630 -12.024 1.00 81.69 71 VAL A C 1
ATOM 570 O O . VAL A 1 71 ? -8.097 -5.655 -10.838 1.00 81.69 71 VAL A O 1
ATOM 573 N N . PHE A 1 72 ? -8.033 -4.585 -12.812 1.00 81.94 72 PHE A N 1
ATOM 574 C CA . PHE A 1 72 ? -8.714 -3.380 -12.340 1.00 81.94 72 PHE A CA 1
ATOM 575 C C . PHE A 1 72 ? -10.107 -3.694 -11.776 1.00 81.94 72 PHE A C 1
ATOM 577 O O . PHE A 1 72 ? -10.440 -3.263 -10.670 1.00 81.94 72 PHE A O 1
ATOM 584 N N . LEU A 1 73 ? -10.892 -4.515 -12.482 1.00 87.38 73 LEU A N 1
ATOM 585 C CA . LEU A 1 73 ? -12.211 -4.946 -12.024 1.00 87.38 73 LEU A CA 1
ATOM 586 C C . LEU A 1 73 ? -12.130 -5.797 -10.745 1.00 87.38 73 LEU A C 1
ATOM 588 O O . LEU A 1 73 ? -12.895 -5.567 -9.810 1.00 87.38 73 LEU A O 1
ATOM 592 N N . ALA A 1 74 ? -11.189 -6.740 -10.664 1.00 84.31 74 ALA A N 1
ATOM 593 C CA . ALA A 1 74 ? -10.996 -7.589 -9.488 1.00 84.31 74 ALA A CA 1
ATOM 594 C C . ALA A 1 74 ? -10.622 -6.774 -8.239 1.00 84.31 74 ALA A C 1
ATOM 596 O O . ALA A 1 74 ? -11.182 -7.002 -7.166 1.00 84.31 74 ALA A O 1
ATOM 597 N N . ILE A 1 75 ? -9.733 -5.783 -8.379 1.00 81.19 75 ILE A N 1
ATOM 598 C CA . ILE A 1 75 ? -9.358 -4.868 -7.289 1.00 81.19 75 ILE A CA 1
ATOM 599 C C . ILE A 1 75 ? -10.570 -4.046 -6.842 1.00 81.19 75 ILE A C 1
ATOM 601 O O . ILE A 1 75 ? -10.816 -3.923 -5.641 1.00 81.19 75 ILE A O 1
ATOM 605 N N . PHE A 1 76 ? -11.344 -3.512 -7.792 1.00 82.19 76 PHE A N 1
ATOM 606 C CA . PHE A 1 76 ? -12.529 -2.711 -7.489 1.00 82.19 76 PHE A CA 1
ATOM 607 C C . PHE A 1 76 ? -13.589 -3.530 -6.738 1.00 82.19 76 PHE A C 1
ATOM 609 O O . PHE A 1 76 ? -14.103 -3.088 -5.711 1.00 82.19 76 PHE A O 1
ATOM 616 N N . ILE A 1 77 ? -13.856 -4.759 -7.192 1.00 84.81 77 ILE A N 1
ATOM 617 C CA . ILE A 1 77 ? -14.762 -5.700 -6.523 1.00 84.81 77 ILE A CA 1
ATOM 618 C C . ILE A 1 77 ? -14.250 -6.026 -5.116 1.00 84.81 77 ILE A C 1
ATOM 620 O O . ILE A 1 77 ? -15.010 -5.925 -4.155 1.00 84.81 77 ILE A O 1
ATOM 624 N N . HIS A 1 78 ? -12.970 -6.375 -4.962 1.00 81.81 78 HIS A N 1
ATOM 625 C CA . HIS A 1 78 ? -12.385 -6.715 -3.660 1.00 81.81 78 HIS A CA 1
ATOM 626 C C . HIS A 1 78 ? -12.493 -5.551 -2.670 1.00 81.81 78 HIS A C 1
ATOM 628 O O . HIS A 1 78 ? -12.901 -5.753 -1.527 1.00 81.81 78 HIS A O 1
ATOM 634 N N . ALA A 1 79 ? -12.199 -4.324 -3.109 1.00 75.69 79 ALA A N 1
ATOM 635 C CA . ALA A 1 79 ? -12.360 -3.123 -2.292 1.00 75.69 79 ALA A CA 1
ATOM 636 C C . ALA A 1 79 ? -13.825 -2.915 -1.867 1.00 75.69 79 ALA A C 1
ATOM 638 O O . ALA A 1 79 ? -14.104 -2.677 -0.689 1.00 75.69 79 ALA A O 1
ATOM 639 N N . PHE A 1 80 ? -14.769 -3.082 -2.798 1.00 78.50 80 PHE A N 1
ATOM 640 C CA . PHE A 1 80 ? -16.199 -2.929 -2.530 1.00 78.50 80 PHE A CA 1
ATOM 641 C C . PHE A 1 80 ? -16.739 -4.001 -1.566 1.00 78.50 80 PHE A C 1
ATOM 643 O O . PHE A 1 80 ? -17.515 -3.697 -0.657 1.00 78.50 80 PHE A O 1
ATOM 650 N N . TYR A 1 81 ? -16.292 -5.253 -1.705 1.00 81.00 81 TYR A N 1
ATOM 651 C CA . TYR A 1 81 ? -16.652 -6.346 -0.797 1.00 81.00 81 TYR A CA 1
ATOM 652 C C . TYR A 1 81 ? -16.128 -6.117 0.621 1.00 81.00 81 TYR A C 1
ATOM 654 O O . TYR A 1 81 ? -16.865 -6.339 1.582 1.00 81.00 81 TYR A O 1
ATOM 662 N N . GLN A 1 82 ? -14.887 -5.648 0.772 1.00 74.12 82 GLN A N 1
ATOM 663 C CA . GLN A 1 82 ? -14.320 -5.352 2.091 1.00 74.12 82 GLN A CA 1
ATOM 664 C C . GLN A 1 82 ? -15.064 -4.200 2.775 1.00 74.12 82 GLN A C 1
ATOM 666 O O . GLN A 1 82 ? -15.401 -4.303 3.956 1.00 74.12 82 GLN A O 1
ATOM 671 N N . PHE A 1 83 ? -15.418 -3.154 2.020 1.00 71.69 83 PHE A N 1
ATOM 672 C CA . PHE A 1 83 ? -16.252 -2.060 2.518 1.00 71.69 83 PHE A CA 1
ATOM 673 C C . PHE A 1 83 ? -17.626 -2.557 2.997 1.00 71.69 83 PHE A C 1
ATOM 675 O O . PHE A 1 83 ? -18.069 -2.232 4.101 1.00 71.69 83 PHE A O 1
ATOM 682 N N . LYS A 1 84 ? -18.281 -3.429 2.217 1.00 73.06 84 LYS A N 1
ATOM 683 C CA . LYS A 1 84 ? -19.564 -4.038 2.601 1.00 73.06 84 LYS A CA 1
ATOM 684 C C . LYS A 1 84 ? -19.439 -4.934 3.842 1.00 73.06 84 LYS A C 1
ATOM 686 O O . LYS A 1 84 ? -20.315 -4.897 4.705 1.00 73.06 84 LYS A O 1
ATOM 691 N N . ARG A 1 85 ? -18.348 -5.696 3.976 1.00 68.06 85 ARG A N 1
ATOM 692 C CA . ARG A 1 85 ? -18.103 -6.585 5.126 1.00 68.06 85 ARG A CA 1
ATOM 693 C C . ARG A 1 85 ? -17.941 -5.814 6.441 1.00 68.06 85 ARG A C 1
ATOM 695 O O . ARG A 1 85 ? -18.448 -6.271 7.462 1.00 68.06 85 ARG A O 1
ATOM 702 N N . SER A 1 86 ? -17.344 -4.618 6.402 1.00 60.84 86 SER A N 1
ATOM 703 C CA . SER A 1 86 ? -17.315 -3.689 7.550 1.00 60.84 86 SER A CA 1
ATOM 704 C C . SER A 1 86 ? -18.707 -3.375 8.073 1.00 60.84 86 SER A C 1
ATOM 706 O O . SER A 1 86 ? -18.948 -3.362 9.276 1.00 60.84 86 SER A O 1
ATOM 708 N N . LYS A 1 87 ? -19.632 -3.114 7.147 1.00 59.56 87 LYS A N 1
ATOM 709 C CA . LYS A 1 87 ? -20.993 -2.695 7.469 1.00 59.56 87 LYS A CA 1
ATOM 710 C C . LYS A 1 87 ? -21.825 -3.857 8.019 1.00 59.56 87 LYS A C 1
ATOM 712 O O . LYS A 1 87 ? -22.673 -3.645 8.875 1.00 59.56 87 LYS A O 1
ATOM 717 N N . GLN A 1 88 ? -21.549 -5.084 7.570 1.00 60.31 88 GLN A N 1
ATOM 718 C CA . GLN A 1 88 ? -22.264 -6.283 8.010 1.00 60.31 88 GLN A CA 1
ATOM 719 C C . GLN A 1 88 ? -21.844 -6.760 9.408 1.00 60.31 88 GLN A C 1
ATOM 721 O O . GLN A 1 88 ? -22.705 -7.184 10.169 1.00 60.31 88 GLN A O 1
ATOM 726 N N . SER A 1 89 ? -20.571 -6.609 9.796 1.00 53.34 89 SER A N 1
ATOM 727 C CA . SER A 1 89 ? -20.127 -6.930 11.166 1.00 53.34 89 SER A CA 1
ATOM 728 C C . SER A 1 89 ? -20.798 -6.059 12.235 1.00 53.34 89 SER A C 1
ATOM 730 O O . SER A 1 89 ? -20.958 -6.515 13.361 1.00 53.34 89 SER A O 1
ATOM 732 N N . ASN A 1 90 ? -21.208 -4.832 11.891 1.00 53.47 90 ASN A N 1
ATOM 733 C CA . ASN A 1 90 ? -21.894 -3.926 12.816 1.00 53.47 90 ASN A CA 1
ATOM 734 C C . ASN A 1 90 ? -23.418 -4.158 12.877 1.00 53.47 90 ASN A C 1
ATOM 736 O O . ASN A 1 90 ? -24.075 -3.628 13.759 1.00 53.47 90 ASN A O 1
ATOM 740 N N . SER A 1 91 ? -23.992 -4.937 11.949 1.00 50.06 91 SER A N 1
ATOM 741 C CA . SER A 1 91 ? -25.436 -5.227 11.897 1.00 50.06 91 SER A CA 1
ATOM 742 C C . SER A 1 91 ? -25.817 -6.562 12.544 1.00 50.06 91 SER A C 1
ATOM 744 O O . SER A 1 91 ? -27.001 -6.813 12.721 1.00 50.06 91 SER A O 1
ATOM 746 N N . SER A 1 92 ? -24.846 -7.418 12.877 1.00 48.56 92 SER A N 1
ATOM 747 C CA . SER A 1 92 ? -25.073 -8.679 13.605 1.00 48.56 92 SER A CA 1
ATOM 748 C C . SER A 1 92 ? -25.023 -8.516 15.132 1.00 48.56 92 SER A C 1
ATOM 750 O O . SER A 1 92 ? -25.244 -9.489 15.847 1.00 48.56 92 SER A O 1
ATOM 752 N N . ILE A 1 93 ? -24.653 -7.323 15.618 1.00 52.56 93 ILE A N 1
ATOM 753 C CA . ILE A 1 93 ? -24.532 -6.975 17.048 1.00 52.56 93 ILE A CA 1
ATOM 754 C C . ILE A 1 93 ? -25.693 -6.059 17.505 1.00 52.56 93 ILE A C 1
ATOM 756 O O . ILE A 1 93 ? -25.792 -5.752 18.689 1.00 52.56 93 ILE A O 1
ATOM 760 N N . VAL A 1 94 ? -26.596 -5.656 16.597 1.00 48.81 94 VAL A N 1
ATOM 761 C CA . VAL A 1 94 ? -27.817 -4.887 16.920 1.00 48.81 94 VAL A CA 1
ATOM 762 C C . VAL A 1 94 ? -29.030 -5.803 16.940 1.00 48.81 94 VAL A C 1
ATOM 764 O O . VAL A 1 94 ? -29.170 -6.585 15.973 1.00 48.81 94 VAL A O 1
#

Radius of gyration: 19.7 Å; chains: 1; bounding box: 64×16×44 Å

Sequence (94 aa):
MQRHQSFLIHAFATSICSSIGQLFIFSTIEEFGPVVFTIIMTIRQAFSILLSCIFYGHYLSWYSIVGINIVFLAIFIHAFYQFKRSKQSNSSIV

Secondary structure (DSSP, 8-state):
--HHHHHHHHHHHHHHHHHHHHHHHHHHHHHH-HHHHHHHHHHHHHHHHHHHHHHT-SS--THHHHHHHHHHHHHHHHHHHHHHHHHHHTTS--

pLDDT: mean 74.27, std 11.57, range [47.03, 92.38]